Protein AF-A0A3M8K6L7-F1 (afdb_monomer_lite)

Sequence (123 aa):
MQLEGPVKKRLTLRLDSEQWNVVSEVAKRVNLTPAEVMRGAIHTLSDRLPRGWSERINDPPESFQNDVRRLWKEINQIGVNINQLTRLAHRSNDAELKEIMSQTEAALRGLRREVTAVVNHHC

Structure (mmCIF, N/CA/C/O backbone):
data_AF-A0A3M8K6L7-F1
#
_entry.id   AF-A0A3M8K6L7-F1
#
loop_
_atom_site.group_PDB
_atom_site.id
_atom_site.type_symbol
_atom_site.label_atom_id
_atom_site.label_alt_id
_atom_site.label_comp_id
_atom_site.label_asym_id
_atom_site.label_entity_id
_atom_site.label_seq_id
_atom_site.pdbx_PDB_ins_code
_atom_site.Cartn_x
_atom_site.Cartn_y
_atom_site.Cartn_z
_atom_site.occupancy
_atom_site.B_iso_or_equiv
_atom_site.auth_seq_id
_atom_site.auth_comp_id
_atom_site.auth_asym_id
_atom_site.auth_atom_id
_atom_site.pdbx_PDB_model_num
ATOM 1 N N . MET A 1 1 ? -20.534 -17.713 23.093 1.00 47.28 1 MET A N 1
ATOM 2 C CA . MET A 1 1 ? -19.161 -17.652 22.554 1.00 47.28 1 MET A CA 1
ATOM 3 C C . MET A 1 1 ? -18.242 -17.253 23.698 1.00 47.28 1 MET A C 1
ATOM 5 O O . MET A 1 1 ? -18.201 -16.084 24.050 1.00 47.28 1 MET A O 1
ATOM 9 N N . GLN A 1 2 ? -17.611 -18.223 24.359 1.00 47.22 2 GLN A N 1
ATOM 10 C CA . GLN A 1 2 ? -16.593 -17.938 25.371 1.00 47.22 2 GLN A CA 1
ATOM 11 C C . GLN A 1 2 ? -15.277 -17.711 24.631 1.00 47.22 2 GLN A C 1
ATOM 13 O O . GLN A 1 2 ? -14.810 -18.579 23.900 1.00 47.22 2 GLN A O 1
ATOM 18 N N . LEU A 1 3 ? -14.721 -16.509 24.747 1.00 60.06 3 LEU A N 1
ATOM 19 C CA . LEU A 1 3 ? -13.422 -16.185 24.170 1.00 60.06 3 LEU A CA 1
ATOM 20 C C . LEU A 1 3 ? -12.347 -16.784 25.083 1.00 60.06 3 LEU A C 1
ATOM 22 O O . LEU A 1 3 ? -11.812 -16.096 25.958 1.00 60.06 3 LEU A O 1
ATOM 26 N N . GLU A 1 4 ? -12.085 -18.078 24.921 1.00 51.81 4 GLU A N 1
ATOM 27 C CA . GLU A 1 4 ? -11.104 -18.803 25.724 1.00 51.81 4 GLU A CA 1
ATOM 28 C C . GLU A 1 4 ? -9.675 -18.303 25.463 1.00 51.81 4 GLU A C 1
ATOM 30 O O . GLU A 1 4 ? -9.288 -17.992 24.335 1.00 51.81 4 GLU A O 1
ATOM 35 N N . GLY A 1 5 ? -8.892 -18.193 26.539 1.00 63.88 5 GLY A N 1
ATOM 36 C CA . GLY A 1 5 ? -7.473 -17.841 26.504 1.00 63.88 5 GLY A CA 1
ATOM 37 C C . GLY A 1 5 ? -7.096 -16.734 27.499 1.00 63.88 5 GLY A C 1
ATOM 38 O O . GLY A 1 5 ? -7.826 -15.747 27.631 1.00 63.88 5 GLY A O 1
ATOM 39 N N . PRO A 1 6 ? -5.955 -16.858 28.205 1.00 67.81 6 PRO A N 1
ATOM 40 C CA . PRO A 1 6 ? -5.508 -15.852 29.163 1.00 67.81 6 PRO A CA 1
ATOM 41 C C . PRO A 1 6 ? -5.205 -14.518 28.465 1.00 67.81 6 PRO A C 1
ATOM 43 O O . PRO A 1 6 ? -4.556 -14.478 27.416 1.00 67.81 6 PRO A O 1
ATOM 46 N N . VAL A 1 7 ? -5.645 -13.407 29.064 1.00 71.81 7 VAL A N 1
ATOM 47 C CA . VAL A 1 7 ? -5.316 -12.054 28.593 1.00 71.81 7 VAL A CA 1
ATOM 48 C C . VAL A 1 7 ? -3.817 -11.822 28.784 1.00 71.81 7 VAL A C 1
ATOM 50 O O . VAL A 1 7 ? -3.339 -11.698 29.906 1.00 71.81 7 VAL A O 1
ATOM 53 N N . LYS A 1 8 ? -3.061 -11.764 27.681 1.00 77.50 8 LYS A N 1
ATOM 54 C CA . LYS A 1 8 ? -1.595 -11.597 27.716 1.00 77.50 8 LYS A CA 1
ATOM 55 C C . LYS A 1 8 ? -1.136 -10.139 27.804 1.00 77.50 8 LYS A C 1
ATOM 57 O O . LYS A 1 8 ? -0.026 -9.880 28.254 1.00 77.50 8 LYS A O 1
ATOM 62 N N . LYS A 1 9 ? -1.946 -9.188 27.324 1.00 77.44 9 LYS A N 1
ATOM 63 C CA . LYS A 1 9 ? -1.599 -7.758 27.243 1.00 77.44 9 LYS A CA 1
ATOM 64 C C . LYS A 1 9 ? -2.815 -6.883 27.539 1.00 77.44 9 LYS A C 1
ATOM 66 O O . LYS A 1 9 ? -3.931 -7.228 27.159 1.00 77.44 9 LYS A O 1
ATOM 71 N N . ARG A 1 10 ? -2.582 -5.738 28.189 1.00 82.62 10 ARG A N 1
ATOM 72 C CA . ARG A 1 10 ? -3.600 -4.712 28.457 1.00 82.62 10 ARG A CA 1
ATOM 73 C C . ARG A 1 10 ? -3.647 -3.716 27.299 1.00 82.62 10 ARG A C 1
ATOM 75 O O . ARG A 1 10 ? -2.614 -3.174 26.919 1.00 82.62 10 ARG A O 1
ATOM 82 N N . LEU A 1 11 ? -4.846 -3.453 26.789 1.00 82.69 11 LEU A N 1
ATOM 83 C CA . LEU A 1 11 ? -5.132 -2.396 25.821 1.00 82.69 11 LEU A CA 1
ATOM 84 C C . LEU A 1 11 ? -6.094 -1.397 26.469 1.00 82.69 11 LEU A C 1
ATOM 86 O O . LEU A 1 11 ? -7.086 -1.803 27.071 1.00 82.69 11 LEU A O 1
ATOM 90 N N . THR A 1 12 ? -5.807 -0.105 26.336 1.00 88.44 12 THR A N 1
ATOM 91 C CA . THR A 1 12 ? -6.725 0.969 26.732 1.00 88.44 12 THR A CA 1
ATOM 92 C C . THR A 1 12 ? -7.251 1.625 25.465 1.00 88.44 12 THR A C 1
ATOM 94 O O . THR A 1 12 ? -6.464 2.114 24.659 1.00 88.44 12 THR A O 1
ATOM 97 N N . LEU A 1 13 ? -8.571 1.640 25.298 1.00 87.31 13 LEU A N 1
ATOM 98 C CA . LEU A 1 13 ? -9.250 2.256 24.163 1.00 87.31 13 LEU A CA 1
ATOM 99 C C . LEU A 1 13 ? -10.048 3.465 24.658 1.00 87.31 13 LEU A C 1
ATOM 101 O O . LEU A 1 13 ? -10.705 3.383 25.695 1.00 87.31 13 LEU A O 1
ATOM 105 N N . ARG A 1 14 ? -9.987 4.579 23.928 1.00 92.38 14 ARG A N 1
ATOM 106 C CA . ARG A 1 14 ? -10.860 5.735 24.153 1.00 92.38 14 ARG A CA 1
ATOM 107 C C . ARG A 1 14 ? -11.973 5.681 23.120 1.00 92.38 14 ARG A C 1
ATOM 109 O O . ARG A 1 14 ? -11.677 5.618 21.933 1.00 92.38 14 ARG A O 1
ATOM 116 N N . LEU A 1 15 ? -13.209 5.675 23.596 1.00 92.19 15 LEU A N 1
ATOM 117 C CA . LEU A 1 15 ? -14.408 5.659 22.771 1.00 92.19 15 LEU A CA 1
ATOM 118 C C . LEU A 1 15 ? -15.128 6.992 22.931 1.00 92.19 15 LEU A C 1
ATOM 120 O O . LEU A 1 15 ? -15.152 7.547 24.033 1.00 92.19 15 LEU A O 1
ATOM 124 N N . ASP A 1 16 ? -15.702 7.492 21.845 1.00 96.31 16 ASP A N 1
ATOM 125 C CA . ASP A 1 16 ? -16.673 8.579 21.937 1.00 96.31 16 ASP A CA 1
ATOM 126 C C . ASP A 1 16 ? -18.017 8.076 22.505 1.00 96.31 16 ASP A C 1
ATOM 128 O O . ASP A 1 16 ? -18.210 6.885 22.779 1.00 96.31 16 ASP A O 1
ATOM 132 N N . SER A 1 17 ? -18.954 8.999 22.723 1.00 95.88 17 SER A N 1
ATOM 133 C CA . SER A 1 17 ? -20.256 8.695 23.324 1.00 95.88 17 SER A CA 1
ATOM 134 C C . SER A 1 17 ? -21.096 7.728 22.486 1.00 95.88 17 SER A C 1
ATOM 136 O O . SER A 1 17 ? -21.803 6.891 23.047 1.00 95.88 17 SER A O 1
ATOM 138 N N . GLU A 1 18 ? -21.029 7.828 21.158 1.00 95.94 18 GLU A N 1
ATOM 139 C CA . GLU A 1 18 ? -21.799 6.979 20.248 1.00 95.94 18 GLU A CA 1
ATOM 140 C C . GLU A 1 18 ? -21.241 5.552 20.257 1.00 95.94 18 GLU A C 1
ATOM 142 O O . GLU A 1 18 ? -21.975 4.585 20.477 1.00 95.94 18 GLU A O 1
ATOM 147 N N . GLN A 1 19 ? -19.921 5.425 20.129 1.00 93.56 19 GLN A N 1
ATOM 148 C CA . GLN A 1 19 ? -19.201 4.159 20.194 1.00 93.56 19 GLN A CA 1
ATOM 149 C C . GLN A 1 19 ? -19.403 3.464 21.544 1.00 93.56 19 GLN A C 1
ATOM 151 O O . GLN A 1 19 ? -19.655 2.256 21.593 1.00 93.56 19 GLN A O 1
ATOM 156 N N . TRP A 1 20 ? -19.334 4.212 22.651 1.00 95.56 20 TRP A N 1
ATOM 157 C CA . TRP A 1 20 ? -19.599 3.665 23.981 1.00 95.56 20 TRP A CA 1
ATOM 158 C C . TRP A 1 20 ? -21.036 3.167 24.115 1.00 95.56 20 TRP A C 1
ATOM 160 O O . TRP A 1 20 ? -21.257 2.086 24.664 1.00 95.56 20 TRP A O 1
ATOM 170 N N . ASN A 1 21 ? -22.009 3.909 23.579 1.00 96.44 21 ASN A N 1
ATOM 171 C CA . ASN A 1 21 ? -23.407 3.503 23.620 1.00 96.44 21 ASN A CA 1
ATOM 172 C C . ASN A 1 21 ? -23.603 2.145 22.930 1.00 96.44 21 ASN A C 1
ATOM 174 O O . ASN A 1 21 ? -24.163 1.231 23.536 1.00 96.44 21 ASN A O 1
ATOM 178 N N . VAL A 1 22 ? -23.037 1.968 21.729 1.00 94.25 22 VAL A N 1
ATOM 179 C CA . VAL A 1 22 ? -23.074 0.693 20.992 1.00 94.25 22 VAL A CA 1
ATOM 180 C C . VAL A 1 22 ? -22.483 -0.450 21.819 1.00 94.25 22 VAL A C 1
ATOM 182 O O . VAL A 1 22 ? -23.137 -1.479 22.003 1.00 94.25 22 VAL A O 1
ATOM 185 N N . VAL A 1 23 ? -21.272 -0.276 22.358 1.00 93.75 23 VAL A N 1
ATOM 186 C CA . VAL A 1 23 ? -20.606 -1.318 23.159 1.00 93.75 23 VAL A CA 1
ATOM 187 C C . VAL A 1 23 ? -21.422 -1.651 24.408 1.00 93.75 23 VAL A C 1
ATOM 189 O O . VAL A 1 23 ? -21.586 -2.826 24.7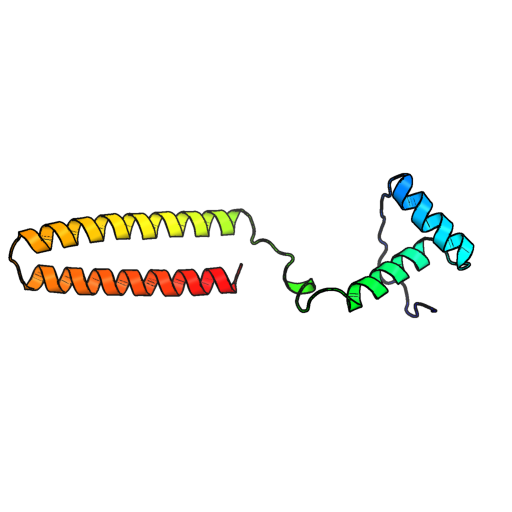40 1.00 93.75 23 VAL A O 1
ATOM 192 N N . SER A 1 24 ? -21.965 -0.637 25.082 1.00 93.69 24 SER A N 1
ATOM 193 C CA . SER A 1 24 ? -22.732 -0.809 26.316 1.00 93.69 24 SER A CA 1
ATOM 194 C C . SER A 1 24 ? -24.067 -1.525 26.091 1.00 93.69 24 SER A C 1
ATOM 196 O O . SER A 1 24 ? -24.441 -2.385 26.887 1.00 93.69 24 SER A O 1
ATOM 198 N N . GLU A 1 25 ? -24.765 -1.241 24.991 1.00 95.44 25 GLU A N 1
ATOM 199 C CA . GLU A 1 25 ? -26.036 -1.889 24.663 1.00 95.44 25 GLU A CA 1
ATOM 200 C C . GLU A 1 25 ? -25.838 -3.352 24.265 1.00 95.44 25 GLU A C 1
ATOM 202 O O . GLU A 1 25 ? -26.591 -4.224 24.704 1.00 95.44 25 GLU A O 1
ATOM 207 N N . VAL A 1 26 ? -24.786 -3.656 23.499 1.00 92.88 26 VAL A N 1
ATOM 208 C CA . VAL A 1 26 ? -24.435 -5.045 23.168 1.00 92.88 26 VAL A CA 1
ATOM 209 C C . VAL A 1 26 ? -24.018 -5.811 24.424 1.00 92.88 26 VAL A C 1
ATOM 211 O O . VAL A 1 26 ? -24.486 -6.928 24.638 1.00 92.88 26 VAL A O 1
ATOM 214 N N . ALA A 1 27 ? -23.204 -5.199 25.289 1.00 93.94 27 ALA A N 1
ATOM 215 C CA . ALA A 1 27 ? -22.790 -5.782 26.564 1.00 93.94 27 ALA A CA 1
ATOM 216 C C . ALA A 1 27 ? -23.999 -6.175 27.429 1.00 93.94 27 ALA A C 1
ATOM 218 O O . ALA A 1 27 ? -24.092 -7.319 27.877 1.00 93.94 27 ALA A O 1
ATOM 219 N N . LYS A 1 28 ? -24.977 -5.269 27.583 1.00 93.56 28 LYS A N 1
ATOM 220 C CA . LYS A 1 28 ? -26.217 -5.532 28.334 1.00 93.56 28 LYS A CA 1
ATOM 221 C C . LYS A 1 28 ? -27.044 -6.661 27.721 1.00 93.56 28 LYS A C 1
ATOM 223 O O . LYS A 1 28 ? -27.486 -7.549 28.441 1.00 93.56 28 LYS A O 1
ATOM 228 N N . ARG A 1 29 ? -27.261 -6.640 26.401 1.00 93.25 29 ARG A N 1
ATOM 229 C CA . ARG A 1 29 ? -28.132 -7.616 25.716 1.00 93.25 29 ARG A CA 1
ATOM 230 C C . ARG A 1 29 ? -27.580 -9.035 25.737 1.00 93.25 29 ARG A C 1
ATOM 232 O O . ARG A 1 29 ? -28.355 -9.984 25.757 1.00 93.25 29 ARG A O 1
ATOM 239 N N . VAL A 1 30 ? -26.257 -9.174 25.698 1.00 89.62 30 VAL A N 1
ATOM 240 C CA . VAL A 1 30 ? -25.578 -10.476 25.599 1.00 89.62 30 VAL A CA 1
ATOM 241 C C . VAL A 1 30 ? -25.024 -10.929 26.959 1.00 89.62 30 VAL A C 1
ATOM 243 O O . VAL A 1 30 ? -24.451 -12.009 27.058 1.00 89.62 30 VAL A O 1
ATOM 246 N N . ASN A 1 31 ? -25.232 -10.137 28.020 1.00 90.56 31 ASN A N 1
ATOM 247 C CA . ASN A 1 31 ? -24.693 -10.370 29.362 1.00 90.56 31 ASN A CA 1
ATOM 248 C C . ASN A 1 31 ? -23.168 -10.586 29.352 1.00 90.56 31 ASN A C 1
ATOM 250 O O . ASN A 1 31 ? -22.647 -11.547 29.917 1.00 90.56 31 ASN A O 1
ATOM 254 N N . LEU A 1 32 ? -22.462 -9.694 28.656 1.00 91.00 32 LEU A N 1
ATOM 255 C CA . LEU A 1 32 ? -21.006 -9.686 28.537 1.00 91.00 32 LEU A CA 1
ATOM 256 C C . LEU A 1 32 ? -20.445 -8.375 29.074 1.00 91.00 32 LEU A C 1
ATOM 258 O O . LEU A 1 32 ? -21.108 -7.339 29.068 1.00 91.00 32 LEU A O 1
ATOM 262 N N . THR A 1 33 ? -19.184 -8.388 29.484 1.00 90.88 33 THR A N 1
ATOM 263 C CA . THR A 1 33 ? -18.459 -7.153 29.783 1.00 90.88 33 THR A CA 1
ATOM 264 C C . THR A 1 33 ? -18.140 -6.386 28.490 1.00 90.88 33 THR A C 1
ATOM 266 O O . THR A 1 33 ? -17.937 -6.998 27.437 1.00 90.88 33 THR A O 1
ATOM 269 N N . PRO A 1 34 ? -17.992 -5.048 28.539 1.00 90.56 34 PRO A N 1
ATOM 270 C CA . PRO A 1 34 ? -17.523 -4.266 27.392 1.00 90.56 34 PRO A CA 1
ATOM 271 C C . PRO A 1 34 ? -16.218 -4.805 26.787 1.00 90.56 34 PRO A C 1
ATOM 273 O O . PRO A 1 34 ? -16.047 -4.819 25.571 1.00 90.56 34 PRO A O 1
ATOM 276 N N . ALA A 1 35 ? -15.306 -5.310 27.624 1.00 88.81 35 ALA A N 1
ATOM 277 C CA . ALA A 1 35 ? -14.052 -5.906 27.174 1.00 88.81 35 ALA A CA 1
ATOM 278 C C . ALA A 1 35 ? -14.269 -7.191 26.354 1.00 88.81 35 ALA A C 1
ATOM 280 O O . ALA A 1 35 ? -13.601 -7.394 25.341 1.00 88.81 35 ALA A O 1
ATOM 281 N N . GLU A 1 36 ? -15.206 -8.049 26.759 1.00 89.56 36 GLU A N 1
ATOM 282 C CA . GLU A 1 36 ? -15.564 -9.260 26.011 1.00 89.56 36 GLU A CA 1
ATOM 283 C C . GLU A 1 36 ? -16.262 -8.931 24.695 1.00 89.56 36 GLU A C 1
ATOM 285 O O . GLU A 1 36 ? -15.950 -9.553 23.681 1.00 89.56 36 GLU A O 1
ATOM 290 N N . VAL A 1 37 ? -17.123 -7.907 24.678 1.00 91.12 37 VAL A N 1
ATOM 291 C CA . VAL A 1 37 ? -17.724 -7.387 23.440 1.00 91.12 37 VAL A CA 1
ATOM 292 C C . VAL A 1 37 ? -16.635 -6.928 22.469 1.00 91.12 37 VAL A C 1
ATOM 294 O O . VAL A 1 37 ? -16.632 -7.344 21.311 1.00 91.12 37 VAL A O 1
ATOM 297 N N . MET A 1 38 ? -15.657 -6.147 22.941 1.00 90.88 38 MET A N 1
ATOM 298 C CA . MET A 1 38 ? -14.542 -5.684 22.107 1.00 90.88 38 MET A CA 1
ATOM 299 C C . M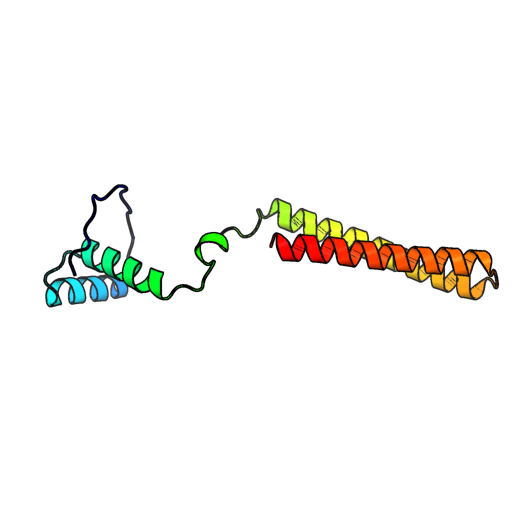ET A 1 38 ? -13.669 -6.834 21.600 1.00 90.88 38 MET A C 1
ATOM 301 O O . MET A 1 38 ? -13.305 -6.861 20.425 1.00 90.88 38 MET A O 1
ATOM 305 N N . ARG A 1 39 ? -13.348 -7.817 22.450 1.00 87.44 39 ARG A N 1
ATOM 306 C CA . ARG A 1 39 ? -12.598 -9.006 22.017 1.00 87.44 39 ARG A CA 1
ATOM 307 C C . ARG A 1 39 ? -13.378 -9.821 20.979 1.00 87.44 39 ARG A C 1
ATOM 309 O O . ARG A 1 39 ? -12.780 -10.296 20.018 1.00 87.44 39 ARG A O 1
ATOM 316 N N . GLY A 1 40 ? -14.692 -9.957 21.149 1.00 87.75 40 GLY A N 1
ATOM 317 C CA . GLY A 1 40 ? -15.570 -10.633 20.194 1.00 87.75 40 GLY A CA 1
ATOM 318 C C . GLY A 1 40 ? -15.630 -9.911 18.850 1.00 87.75 40 GLY A C 1
ATOM 319 O O . GLY A 1 40 ? -15.545 -10.555 17.805 1.00 87.75 40 GLY A O 1
ATOM 320 N N . ALA A 1 41 ? -15.685 -8.577 18.868 1.00 88.12 41 ALA A N 1
ATOM 321 C CA . ALA A 1 41 ? -15.617 -7.756 17.664 1.00 88.12 41 ALA A CA 1
ATOM 322 C C . ALA A 1 41 ? -14.285 -7.947 16.923 1.00 88.12 41 ALA A C 1
ATOM 324 O O . ALA A 1 41 ? -14.295 -8.190 15.721 1.00 88.12 41 ALA A O 1
ATOM 325 N N . ILE A 1 42 ? -13.151 -7.920 17.635 1.00 86.62 42 ILE A N 1
ATOM 326 C CA . ILE A 1 42 ? -11.823 -8.162 17.043 1.00 86.62 42 ILE A CA 1
ATOM 327 C C . ILE A 1 42 ? -11.751 -9.556 16.407 1.00 86.62 42 ILE A C 1
ATOM 329 O O . ILE A 1 42 ? -11.294 -9.677 15.275 1.00 86.62 42 ILE A O 1
ATOM 333 N N . HIS A 1 43 ? -12.233 -10.590 17.101 1.00 85.06 43 HIS A N 1
ATOM 334 C CA . HIS A 1 43 ? -12.251 -11.959 16.576 1.00 85.06 43 HIS A CA 1
ATOM 335 C C . HIS A 1 43 ? -13.144 -12.098 15.333 1.00 85.06 43 HIS A C 1
ATOM 337 O O . HIS A 1 43 ? -12.766 -12.706 14.342 1.00 85.06 43 HIS A O 1
ATOM 343 N N . THR A 1 44 ? -14.315 -11.464 15.342 1.00 85.56 44 THR A N 1
ATOM 344 C CA . THR A 1 44 ? -15.223 -11.488 14.184 1.00 85.56 44 THR A CA 1
ATOM 345 C C . THR A 1 44 ? -14.634 -10.728 12.994 1.00 85.56 44 THR A C 1
ATOM 347 O O . THR A 1 44 ? -14.830 -11.111 11.841 1.00 85.56 44 THR A O 1
ATOM 350 N N . LEU A 1 45 ? -13.918 -9.631 13.258 1.00 82.88 45 LEU A N 1
ATOM 351 C CA . LEU A 1 45 ? -13.242 -8.857 12.225 1.00 82.88 45 LEU A CA 1
ATOM 352 C C . LEU A 1 45 ? -12.053 -9.618 11.647 1.00 82.88 45 LEU A C 1
ATOM 354 O O . LEU A 1 45 ? -11.882 -9.567 10.435 1.00 82.88 45 LEU A O 1
ATOM 358 N N . SER A 1 46 ? -11.278 -10.353 12.454 1.00 79.12 46 SER A N 1
ATOM 359 C CA . SER A 1 46 ? -10.109 -11.086 11.951 1.00 79.12 46 SER A CA 1
ATOM 360 C C . SER A 1 46 ? -10.458 -12.072 10.839 1.00 79.12 46 SER A C 1
ATOM 362 O O . SER A 1 46 ? -9.703 -12.175 9.878 1.00 79.12 46 SER A O 1
ATOM 364 N N . ASP A 1 47 ? -11.630 -12.704 10.909 1.00 77.56 47 ASP A N 1
ATOM 365 C CA . ASP A 1 47 ? -12.095 -13.651 9.886 1.00 77.56 47 ASP A CA 1
ATOM 366 C C . ASP A 1 47 ? -12.558 -12.965 8.590 1.00 77.56 47 ASP A C 1
ATOM 368 O O . ASP A 1 47 ? -12.692 -13.603 7.546 1.00 77.56 47 ASP A O 1
ATOM 372 N N . ARG A 1 48 ? -12.818 -11.655 8.647 1.00 78.62 48 ARG A N 1
ATOM 373 C CA . ARG A 1 48 ? -13.290 -10.837 7.520 1.00 78.62 48 ARG A CA 1
ATOM 374 C C . ARG A 1 48 ? -12.202 -9.947 6.925 1.00 78.62 48 ARG A C 1
ATOM 376 O O . ARG A 1 48 ? -12.450 -9.301 5.906 1.00 78.62 48 ARG A O 1
ATOM 383 N N . LEU A 1 49 ? -11.023 -9.881 7.542 1.00 72.31 49 LEU A N 1
ATOM 384 C CA . LEU A 1 49 ? -9.907 -9.107 7.011 1.00 72.31 49 LEU A CA 1
ATOM 385 C C . LEU A 1 49 ? -9.329 -9.795 5.760 1.00 72.31 49 LEU A C 1
ATOM 387 O O . LEU A 1 49 ? -9.191 -11.021 5.736 1.00 72.31 49 LEU A O 1
ATOM 391 N N . PRO A 1 50 ? -8.959 -9.034 4.711 1.00 69.69 50 PRO A N 1
ATOM 392 C CA . PRO A 1 50 ? -8.274 -9.590 3.550 1.00 69.69 50 PRO A CA 1
ATOM 393 C C . PRO A 1 50 ? -6.993 -10.334 3.949 1.00 69.69 50 PRO A C 1
ATOM 395 O O . PRO A 1 50 ? -6.265 -9.911 4.851 1.00 69.69 50 PRO A O 1
ATOM 398 N N . ARG A 1 51 ? -6.668 -11.417 3.232 1.00 61.31 51 ARG A N 1
ATOM 399 C CA . ARG A 1 51 ? -5.388 -12.124 3.409 1.00 61.31 51 ARG A CA 1
ATOM 400 C C . ARG A 1 51 ? -4.220 -11.137 3.227 1.00 61.31 51 ARG A C 1
ATOM 402 O O . ARG A 1 51 ? -4.198 -10.387 2.251 1.00 61.31 51 ARG A O 1
ATOM 409 N N . GLY A 1 52 ? -3.282 -11.125 4.178 1.00 60.41 52 GLY A N 1
ATOM 410 C CA . GLY A 1 52 ? -2.125 -10.215 4.197 1.00 60.41 52 GLY A CA 1
ATOM 411 C C . GLY A 1 52 ? -2.359 -8.861 4.885 1.00 60.41 52 GLY A C 1
ATOM 412 O O . GLY A 1 52 ? -1.461 -8.027 4.900 1.00 60.41 52 GLY A O 1
ATOM 413 N N . TRP A 1 53 ? -3.527 -8.601 5.487 1.00 59.56 53 TRP A N 1
ATOM 414 C CA . TRP A 1 53 ? -3.774 -7.337 6.206 1.00 59.56 53 TRP A CA 1
ATOM 415 C C . TRP A 1 53 ? -2.822 -7.104 7.392 1.00 59.56 53 TRP A C 1
ATOM 417 O O . TRP A 1 53 ? -2.446 -5.971 7.675 1.00 59.56 53 TRP A O 1
ATOM 427 N N . SER A 1 54 ? -2.380 -8.174 8.057 1.00 58.38 54 SER A N 1
ATOM 428 C CA . SER A 1 54 ? -1.353 -8.119 9.106 1.00 58.38 54 SER A CA 1
ATOM 429 C C . SER A 1 54 ? 0.036 -7.725 8.589 1.00 58.38 54 SER A C 1
ATOM 431 O O . SER A 1 54 ? 0.873 -7.315 9.384 1.00 58.38 54 SER A O 1
ATOM 433 N N . GLU A 1 55 ? 0.280 -7.858 7.284 1.00 56.19 55 GLU A N 1
ATOM 434 C CA . GLU A 1 55 ? 1.568 -7.588 6.631 1.00 56.19 55 GLU A CA 1
ATOM 435 C C . GLU A 1 55 ? 1.596 -6.204 5.960 1.00 56.19 55 GLU A C 1
ATOM 437 O O . GLU A 1 55 ? 2.664 -5.627 5.800 1.00 56.19 55 GLU A O 1
ATOM 442 N N . ARG A 1 56 ? 0.430 -5.630 5.619 1.00 52.12 56 ARG A N 1
ATOM 443 C CA . ARG A 1 56 ? 0.308 -4.334 4.916 1.00 52.12 56 ARG A CA 1
ATOM 444 C C . ARG A 1 56 ? 0.474 -3.088 5.793 1.00 52.12 56 ARG A C 1
ATOM 446 O O . ARG A 1 56 ? 0.409 -1.981 5.275 1.00 52.12 56 ARG A O 1
ATOM 453 N N . ILE A 1 57 ? 0.665 -3.226 7.105 1.00 46.94 57 ILE A N 1
ATOM 454 C CA . ILE A 1 57 ? 0.864 -2.079 8.007 1.00 46.94 57 ILE A CA 1
ATOM 455 C C . ILE A 1 57 ? 2.356 -1.900 8.261 1.00 46.94 57 ILE A C 1
ATOM 457 O O . ILE A 1 57 ? 2.864 -2.227 9.326 1.00 46.94 57 ILE A O 1
ATOM 461 N N . ASN A 1 58 ? 3.042 -1.393 7.249 1.00 53.81 58 ASN A N 1
ATOM 462 C CA . ASN A 1 58 ? 4.137 -0.450 7.402 1.00 53.81 58 ASN A CA 1
ATOM 463 C C . ASN A 1 58 ? 4.228 0.253 6.053 1.00 53.81 58 ASN A C 1
ATOM 465 O O . ASN A 1 58 ? 4.910 -0.235 5.155 1.00 53.81 58 ASN A O 1
ATOM 469 N N . ASP A 1 59 ? 3.543 1.392 5.905 1.00 57.53 59 ASP A N 1
ATOM 470 C CA . ASP A 1 59 ? 4.038 2.372 4.943 1.00 57.53 59 ASP A CA 1
ATOM 471 C C . ASP A 1 59 ? 5.544 2.503 5.220 1.00 57.53 59 ASP A C 1
ATOM 473 O O . ASP A 1 59 ? 5.924 2.681 6.389 1.00 57.53 59 ASP A O 1
ATOM 477 N N . PRO A 1 60 ? 6.413 2.340 4.207 1.00 62.56 60 PRO A N 1
ATOM 478 C CA . PRO A 1 60 ? 7.842 2.448 4.425 1.00 62.56 60 PRO A CA 1
ATOM 479 C C . PRO A 1 60 ? 8.136 3.766 5.150 1.00 62.56 60 PRO A C 1
ATOM 481 O O . PRO A 1 60 ? 7.440 4.753 4.877 1.00 62.56 60 PRO A O 1
ATOM 484 N N . PRO A 1 61 ? 9.141 3.823 6.044 1.00 73.25 61 PRO A N 1
ATOM 485 C CA . PRO A 1 61 ? 9.512 5.062 6.717 1.00 73.25 61 PRO A CA 1
ATOM 486 C C . PRO A 1 61 ? 9.586 6.222 5.722 1.00 73.25 61 PRO A C 1
ATOM 488 O O . PRO A 1 61 ? 10.055 6.045 4.597 1.00 73.25 61 PRO A O 1
ATOM 491 N N . GLU A 1 62 ? 9.139 7.413 6.120 1.00 69.19 62 GLU A N 1
ATOM 492 C CA . GLU A 1 62 ? 9.088 8.579 5.226 1.00 69.19 62 GLU A CA 1
ATOM 493 C C . GLU A 1 62 ? 10.450 8.860 4.559 1.00 69.19 62 GLU A C 1
ATOM 495 O O . GLU A 1 62 ? 10.508 9.245 3.391 1.00 69.19 62 GLU A O 1
ATOM 500 N N . SER A 1 63 ? 11.554 8.574 5.259 1.00 75.31 63 SER A N 1
ATOM 501 C CA . SER A 1 63 ? 12.913 8.605 4.708 1.00 75.31 63 SER A CA 1
ATOM 502 C C . SER A 1 63 ? 13.087 7.684 3.497 1.00 75.31 63 SER A C 1
ATOM 504 O O . SER A 1 63 ? 13.534 8.145 2.453 1.00 75.31 63 SER A O 1
ATOM 506 N N . PHE A 1 64 ? 12.650 6.425 3.584 1.00 76.69 64 PHE A N 1
ATOM 507 C CA . PHE A 1 64 ? 12.706 5.471 2.475 1.00 76.69 64 PHE A CA 1
ATOM 508 C C . PHE A 1 64 ? 11.844 5.924 1.292 1.00 76.69 64 PHE A C 1
ATOM 510 O O . PHE A 1 64 ? 12.281 5.868 0.144 1.00 76.69 64 PHE A O 1
ATOM 517 N N . GLN A 1 65 ? 10.636 6.434 1.551 1.00 74.75 65 GLN A N 1
ATOM 518 C CA . GLN A 1 65 ? 9.779 6.964 0.484 1.00 74.75 65 GLN A CA 1
ATOM 519 C C . GLN A 1 65 ? 10.426 8.164 -0.222 1.00 74.75 65 GLN A C 1
ATOM 521 O O . GLN A 1 65 ? 10.356 8.286 -1.449 1.00 74.75 65 GLN A O 1
ATOM 526 N N . ASN A 1 66 ? 11.072 9.048 0.540 1.00 82.12 66 ASN A N 1
ATOM 527 C CA . ASN A 1 66 ? 11.798 10.195 0.005 1.00 82.12 66 ASN A CA 1
ATOM 528 C C . ASN A 1 66 ? 13.027 9.769 -0.805 1.00 82.12 66 ASN A C 1
ATOM 530 O O . ASN A 1 66 ? 13.252 10.321 -1.885 1.00 82.12 66 ASN A O 1
ATOM 534 N N . ASP A 1 67 ? 13.757 8.752 -0.351 1.00 83.38 67 ASP A N 1
ATOM 535 C CA . ASP A 1 67 ? 14.903 8.189 -1.067 1.00 83.38 67 ASP A CA 1
ATOM 536 C C . ASP A 1 67 ? 14.473 7.540 -2.391 1.00 83.38 67 ASP A C 1
ATOM 538 O O . ASP A 1 67 ? 15.061 7.821 -3.437 1.00 83.38 67 ASP A O 1
ATOM 542 N N . VAL A 1 68 ? 13.377 6.772 -2.399 1.00 82.88 68 VAL A N 1
ATOM 543 C CA . VAL A 1 68 ? 12.797 6.202 -3.630 1.00 82.88 68 VAL A CA 1
ATOM 544 C C . VAL A 1 68 ? 12.341 7.303 -4.592 1.00 82.88 68 VAL A C 1
ATOM 546 O O . VAL A 1 68 ? 12.605 7.226 -5.795 1.00 82.88 68 VAL A O 1
ATOM 549 N N . ARG A 1 69 ? 11.687 8.363 -4.095 1.00 81.12 69 ARG A N 1
ATOM 550 C CA . ARG A 1 69 ? 11.287 9.520 -4.921 1.00 81.12 69 ARG A CA 1
ATOM 551 C C . ARG A 1 69 ? 12.493 10.252 -5.503 1.00 81.12 69 ARG A C 1
ATOM 553 O O . ARG A 1 69 ? 12.434 10.698 -6.651 1.00 81.12 69 ARG A O 1
ATOM 560 N N . ARG A 1 70 ? 13.571 10.396 -4.731 1.00 88.19 70 ARG A N 1
ATOM 561 C CA . ARG A 1 70 ? 14.824 11.004 -5.186 1.00 88.19 70 ARG A CA 1
ATOM 562 C C . ARG A 1 70 ? 15.469 10.161 -6.283 1.00 88.19 70 ARG A C 1
ATOM 564 O O . ARG A 1 70 ? 15.747 10.701 -7.350 1.00 88.19 70 ARG A O 1
ATOM 571 N N . LEU A 1 71 ? 15.602 8.855 -6.062 1.00 86.56 71 LEU A N 1
ATOM 572 C CA . LEU A 1 71 ? 16.116 7.907 -7.052 1.00 86.56 71 LEU A CA 1
ATOM 573 C C . LEU A 1 71 ? 15.316 7.990 -8.363 1.00 86.56 71 LEU A C 1
ATOM 575 O O . LEU A 1 71 ? 15.883 8.068 -9.451 1.00 86.56 71 LEU A O 1
ATOM 579 N N . TRP A 1 72 ? 13.986 8.062 -8.269 1.00 85.31 72 TRP A N 1
ATOM 580 C CA . TRP A 1 72 ? 13.115 8.229 -9.433 1.00 85.31 72 TRP A CA 1
ATOM 581 C C . TRP A 1 72 ? 13.375 9.523 -10.207 1.00 85.31 72 TRP A C 1
ATOM 583 O O 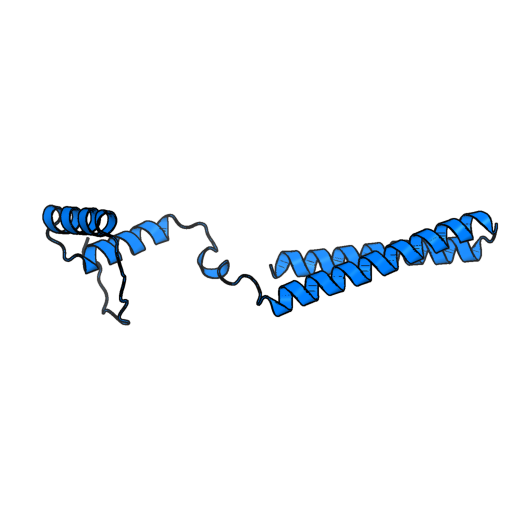. TRP A 1 72 ? 13.375 9.519 -11.441 1.00 85.31 72 TRP A O 1
ATOM 593 N N . LYS A 1 73 ? 13.593 10.639 -9.505 1.00 87.81 73 LYS A N 1
ATOM 594 C CA . LYS A 1 73 ? 13.947 11.915 -10.141 1.00 87.81 73 LYS A CA 1
ATOM 595 C C . LYS A 1 73 ? 15.285 11.818 -10.871 1.00 87.81 73 LYS A C 1
ATOM 597 O O . LYS A 1 73 ? 15.365 12.265 -12.012 1.00 87.81 73 LYS A O 1
ATOM 602 N N . GLU A 1 74 ? 16.287 11.201 -10.252 1.00 88.12 74 GLU A N 1
ATOM 603 C CA . GLU A 1 74 ? 17.618 11.020 -10.842 1.00 88.12 74 GLU A CA 1
ATOM 604 C C . GLU A 1 74 ? 17.553 10.150 -12.112 1.00 88.12 74 GLU A C 1
ATOM 606 O O . GLU A 1 74 ? 18.044 10.561 -13.165 1.00 88.12 74 GLU A O 1
ATOM 611 N N . ILE A 1 75 ? 16.841 9.016 -12.072 1.00 87.31 75 ILE A N 1
ATOM 612 C CA . ILE A 1 75 ? 16.625 8.147 -13.245 1.00 87.31 75 ILE A CA 1
ATOM 613 C C . ILE A 1 75 ? 15.906 8.900 -14.373 1.00 87.31 75 ILE A C 1
ATOM 615 O O . ILE A 1 75 ? 16.292 8.797 -15.540 1.00 87.31 75 ILE A O 1
ATOM 619 N N . ASN A 1 76 ? 14.874 9.682 -14.046 1.00 85.19 76 ASN A N 1
ATOM 620 C CA . ASN A 1 76 ? 14.150 10.471 -15.043 1.00 85.19 76 ASN A CA 1
ATOM 621 C C . ASN A 1 76 ? 15.040 11.541 -15.684 1.00 85.19 76 ASN A C 1
ATOM 623 O O . ASN A 1 76 ? 14.972 11.745 -16.895 1.00 85.19 76 ASN A O 1
ATOM 627 N N . GLN A 1 77 ? 15.893 12.201 -14.900 1.00 89.56 77 GLN A N 1
ATOM 628 C CA . GLN A 1 77 ? 16.818 13.210 -15.410 1.00 89.56 77 GLN A CA 1
ATOM 629 C C . GLN A 1 77 ? 17.865 12.595 -16.347 1.00 89.56 77 GLN A C 1
ATOM 631 O O . GLN A 1 77 ? 18.108 13.129 -17.431 1.00 89.56 77 GLN A O 1
ATOM 636 N N . ILE A 1 78 ? 18.408 11.427 -15.987 1.00 87.62 78 ILE A N 1
ATOM 637 C CA . ILE A 1 78 ? 19.288 10.636 -16.857 1.00 87.62 78 ILE A CA 1
ATOM 638 C C . ILE A 1 78 ? 18.570 10.285 -18.170 1.00 87.62 78 ILE A C 1
ATOM 640 O O . ILE A 1 78 ? 19.133 10.468 -19.249 1.00 87.62 78 ILE A O 1
ATOM 644 N N . GLY A 1 79 ? 17.304 9.864 -18.104 1.00 86.62 79 GLY A N 1
ATOM 645 C CA . GLY A 1 79 ? 16.509 9.553 -19.293 1.00 86.62 79 GLY A CA 1
ATOM 646 C C . GLY A 1 79 ? 16.235 10.737 -20.210 1.00 86.62 79 GLY A C 1
ATOM 647 O O . GLY A 1 79 ? 16.280 10.587 -21.430 1.00 86.62 79 GLY A O 1
ATOM 648 N N . VAL A 1 80 ? 15.998 11.927 -19.656 1.00 88.38 80 VAL A N 1
ATOM 649 C CA . VAL A 1 80 ? 15.855 13.152 -20.458 1.00 88.38 80 VAL A CA 1
ATOM 650 C C . VAL A 1 80 ? 17.160 13.476 -21.186 1.00 88.38 80 VAL A C 1
ATOM 652 O O . VAL A 1 80 ? 17.122 13.760 -22.384 1.00 88.38 80 VAL A O 1
ATOM 655 N N . ASN A 1 81 ? 18.301 13.382 -20.499 1.00 87.75 81 ASN A N 1
ATOM 656 C CA . ASN A 1 81 ? 19.610 13.644 -21.097 1.00 87.75 81 ASN A CA 1
ATOM 657 C C . ASN A 1 81 ? 19.934 12.637 -22.209 1.00 87.75 81 ASN A C 1
ATOM 659 O O . ASN A 1 81 ? 20.336 13.042 -23.297 1.00 87.75 81 ASN A O 1
ATOM 663 N N . ILE A 1 82 ? 19.689 11.341 -21.978 1.00 86.19 82 ILE A N 1
ATOM 664 C CA . ILE A 1 82 ? 19.879 10.298 -22.996 1.00 86.19 82 ILE A CA 1
ATOM 665 C C . ILE A 1 82 ? 18.984 10.566 -24.207 1.00 86.19 82 ILE A C 1
ATOM 667 O O . ILE A 1 82 ? 19.485 10.600 -25.322 1.00 86.19 82 ILE A O 1
ATOM 671 N N . ASN A 1 83 ? 17.700 10.881 -24.015 1.00 86.75 83 ASN A N 1
ATOM 672 C CA . ASN A 1 83 ? 16.807 11.219 -25.128 1.00 86.75 83 ASN A CA 1
ATOM 673 C C . ASN A 1 83 ? 17.297 12.427 -25.945 1.00 86.75 83 ASN A C 1
ATOM 675 O O . ASN A 1 83 ? 17.107 12.475 -27.163 1.00 86.75 83 ASN A O 1
ATOM 679 N N . GLN A 1 84 ? 17.890 13.434 -25.299 1.00 86.25 84 GLN A N 1
ATOM 680 C CA . GLN A 1 84 ? 18.480 14.577 -26.000 1.00 86.25 84 GLN A CA 1
ATOM 681 C C . GLN A 1 84 ? 19.711 14.156 -26.809 1.00 86.25 84 GLN A C 1
ATOM 683 O O . GLN A 1 84 ? 19.816 14.526 -27.980 1.00 86.25 84 GLN A O 1
ATOM 688 N N . LEU A 1 85 ? 20.593 13.343 -26.225 1.00 85.50 85 LEU A N 1
ATOM 689 C CA . LEU A 1 85 ? 21.769 12.801 -26.906 1.00 85.50 85 LEU A CA 1
ATOM 690 C C . LEU A 1 85 ? 21.381 11.902 -28.086 1.00 85.50 85 LEU A C 1
ATOM 692 O O . LEU A 1 85 ? 21.918 12.090 -29.174 1.00 85.50 85 LEU A O 1
ATOM 696 N N . THR A 1 86 ? 20.384 11.025 -27.938 1.00 84.31 86 THR A N 1
ATOM 697 C CA . THR A 1 86 ? 19.862 10.206 -29.042 1.00 84.31 86 THR A CA 1
ATOM 698 C C . THR A 1 86 ? 19.358 11.082 -30.188 1.00 84.31 86 THR A C 1
ATOM 700 O O . THR A 1 86 ? 19.665 10.840 -31.356 1.00 84.31 86 THR A O 1
ATOM 703 N N . ARG A 1 87 ? 18.628 12.166 -29.884 1.00 85.31 87 ARG A N 1
ATOM 704 C CA . ARG A 1 87 ? 18.161 13.115 -30.912 1.00 85.31 87 ARG A CA 1
ATOM 705 C C . ARG A 1 87 ? 19.312 13.817 -31.629 1.00 85.31 87 ARG A C 1
ATOM 707 O O . ARG A 1 87 ? 19.200 14.064 -32.828 1.00 85.31 87 ARG A O 1
ATOM 714 N N . LEU A 1 88 ? 20.386 14.158 -30.917 1.00 85.38 88 LEU A N 1
ATOM 715 C CA . LEU A 1 88 ? 21.585 14.755 -31.509 1.00 85.38 88 LEU A CA 1
ATOM 716 C C . LEU A 1 88 ? 22.346 13.738 -32.373 1.00 85.38 88 LEU A C 1
ATOM 718 O O . LEU A 1 88 ? 22.723 14.068 -33.495 1.00 85.38 88 LEU A O 1
ATOM 722 N N . ALA A 1 89 ? 22.473 12.493 -31.915 1.00 84.25 89 ALA A N 1
ATOM 723 C CA . ALA A 1 89 ? 23.084 11.395 -32.662 1.00 84.25 89 ALA A CA 1
ATOM 724 C C . ALA A 1 89 ? 22.324 11.066 -33.956 1.00 84.25 89 ALA A C 1
ATOM 726 O O . ALA A 1 89 ? 22.915 10.830 -35.009 1.00 84.25 89 ALA A O 1
ATOM 727 N N . HIS A 1 90 ? 20.991 11.131 -33.936 1.00 82.88 90 HIS A N 1
ATOM 728 C CA . HIS A 1 90 ? 20.210 10.975 -35.162 1.00 82.88 90 HIS A CA 1
ATOM 729 C C . HIS A 1 90 ? 20.507 12.059 -36.207 1.00 82.88 90 HIS A C 1
ATOM 731 O O . HIS A 1 90 ? 20.391 11.786 -37.403 1.00 82.88 90 HIS A O 1
ATOM 737 N N . ARG A 1 91 ? 20.932 13.254 -35.776 1.00 86.31 91 ARG A N 1
ATOM 738 C CA . ARG A 1 91 ? 21.291 14.379 -36.653 1.00 86.31 91 ARG A CA 1
ATOM 739 C C . ARG A 1 91 ? 22.746 14.354 -37.127 1.00 86.31 91 ARG A C 1
ATOM 741 O O . ARG A 1 91 ? 23.027 14.969 -38.147 1.00 86.31 91 ARG A O 1
ATOM 748 N N . SER A 1 92 ? 23.656 13.663 -36.436 1.00 81.44 92 SER A N 1
ATOM 749 C CA . SER A 1 92 ? 25.095 13.659 -36.765 1.00 81.44 92 SER A CA 1
ATOM 750 C C . SER A 1 92 ? 25.478 12.738 -37.933 1.00 81.44 92 SER A C 1
ATOM 752 O O . SER A 1 92 ? 26.629 12.730 -38.349 1.00 81.44 92 SER A O 1
ATOM 754 N N . ASN A 1 93 ? 24.528 11.960 -38.466 1.00 79.75 93 ASN A N 1
ATOM 755 C CA . ASN A 1 93 ? 24.724 10.914 -39.481 1.00 79.75 93 ASN A CA 1
ATOM 756 C C . ASN A 1 93 ? 25.768 9.828 -39.136 1.00 79.75 93 ASN A C 1
ATOM 758 O O . ASN A 1 93 ? 26.080 8.990 -39.976 1.00 79.75 93 ASN A O 1
ATOM 762 N N . ASP A 1 94 ? 26.233 9.799 -37.891 1.00 87.06 94 ASP A N 1
ATOM 763 C CA . ASP A 1 94 ? 27.172 8.821 -37.355 1.00 87.06 94 ASP A CA 1
ATOM 764 C C . ASP A 1 94 ? 26.419 7.540 -36.958 1.00 87.06 94 ASP A C 1
ATOM 766 O O . ASP A 1 94 ? 25.496 7.575 -36.140 1.00 87.06 94 ASP A O 1
ATOM 770 N N . ALA A 1 95 ? 26.752 6.418 -37.596 1.00 83.81 95 ALA A N 1
ATOM 771 C CA . ALA A 1 95 ? 26.095 5.135 -37.358 1.00 83.81 95 ALA A CA 1
ATOM 772 C C . ALA A 1 95 ? 26.516 4.495 -36.026 1.00 83.81 95 ALA A C 1
ATOM 774 O O . ALA A 1 95 ? 25.671 3.912 -35.347 1.00 83.81 95 ALA A O 1
ATOM 775 N N . GLU A 1 96 ? 27.778 4.659 -35.630 1.00 85.69 96 GLU A N 1
ATOM 776 C CA . GLU A 1 96 ? 28.328 4.112 -34.388 1.00 85.69 96 GLU A CA 1
ATOM 777 C C . GLU A 1 96 ? 27.715 4.832 -33.183 1.00 85.69 96 GLU A C 1
ATOM 779 O O . GLU A 1 96 ? 27.213 4.205 -32.248 1.00 85.69 96 GLU A O 1
ATOM 784 N N . LEU A 1 97 ? 27.618 6.162 -33.256 1.00 81.88 97 LEU A N 1
ATOM 785 C CA . LEU A 1 97 ? 26.972 6.950 -32.210 1.00 81.88 97 LEU A CA 1
ATOM 786 C C . LEU A 1 97 ? 25.483 6.595 -32.051 1.00 81.88 97 LEU A C 1
ATOM 788 O O . LEU A 1 97 ? 24.983 6.513 -30.929 1.00 81.88 97 LEU A O 1
ATOM 792 N N . LYS A 1 98 ? 24.761 6.353 -33.154 1.00 84.31 98 LYS A N 1
ATOM 793 C CA . LYS A 1 98 ? 23.353 5.913 -33.109 1.00 84.31 98 LYS A CA 1
ATOM 794 C C . LYS A 1 98 ? 23.207 4.547 -32.436 1.00 84.31 98 LYS A C 1
ATOM 796 O O . LYS A 1 98 ? 22.264 4.351 -31.669 1.00 84.31 98 LYS A O 1
ATOM 801 N N . GLU A 1 99 ? 24.128 3.624 -32.699 1.00 85.94 99 GLU A N 1
ATOM 802 C CA . GLU A 1 99 ? 24.129 2.302 -32.077 1.00 85.94 99 GLU A CA 1
ATOM 803 C C . GLU A 1 99 ? 24.382 2.390 -30.565 1.00 85.94 99 GLU A C 1
ATOM 805 O O . GLU A 1 99 ? 23.590 1.859 -29.781 1.00 85.94 99 GLU A O 1
ATOM 810 N N . ILE A 1 100 ? 25.401 3.147 -30.144 1.00 86.62 100 ILE A N 1
ATOM 811 C CA . ILE A 1 100 ? 25.713 3.375 -28.723 1.00 86.62 100 ILE A CA 1
ATOM 812 C C . ILE A 1 100 ? 24.516 4.011 -27.997 1.00 86.62 100 ILE A C 1
ATOM 814 O O . ILE A 1 100 ? 24.151 3.584 -26.896 1.00 86.62 100 ILE A O 1
ATOM 818 N N . MET A 1 101 ? 23.852 4.999 -28.609 1.00 87.06 101 MET A N 1
ATOM 819 C CA . MET A 1 101 ? 22.662 5.632 -28.023 1.00 87.06 101 MET A CA 1
ATOM 820 C C . MET A 1 101 ? 21.488 4.653 -27.889 1.00 87.06 101 MET A C 1
ATOM 822 O O . MET A 1 101 ? 20.848 4.603 -26.838 1.00 87.06 101 MET A O 1
ATOM 826 N N . SER A 1 102 ? 21.245 3.812 -28.899 1.00 85.75 102 SER A N 1
ATOM 827 C CA . SER A 1 102 ? 20.195 2.785 -28.853 1.00 85.75 102 SER A CA 1
ATOM 828 C C . SER A 1 102 ? 20.433 1.759 -27.736 1.00 85.75 102 SER A C 1
ATOM 830 O O . SER A 1 102 ? 19.508 1.408 -26.997 1.00 85.75 102 SER A O 1
ATOM 832 N N . GLN A 1 103 ? 21.678 1.301 -27.564 1.00 88.12 103 GLN A N 1
ATOM 833 C CA . GLN A 1 103 ? 22.053 0.397 -26.472 1.00 88.12 103 GLN A CA 1
ATOM 834 C C . GLN A 1 103 ? 21.864 1.064 -25.099 1.00 88.12 103 GLN A C 1
ATOM 836 O O . GLN A 1 103 ? 21.324 0.455 -24.172 1.00 88.12 103 GLN A O 1
ATOM 841 N N . THR A 1 104 ? 22.223 2.344 -24.988 1.00 87.50 104 THR A N 1
ATOM 842 C CA . THR A 1 104 ? 22.082 3.133 -23.756 1.00 87.50 104 THR A CA 1
ATOM 843 C C . THR A 1 104 ? 20.609 3.323 -23.361 1.00 87.50 104 THR A C 1
ATOM 845 O O . THR A 1 104 ? 20.245 3.152 -22.195 1.00 87.50 104 TH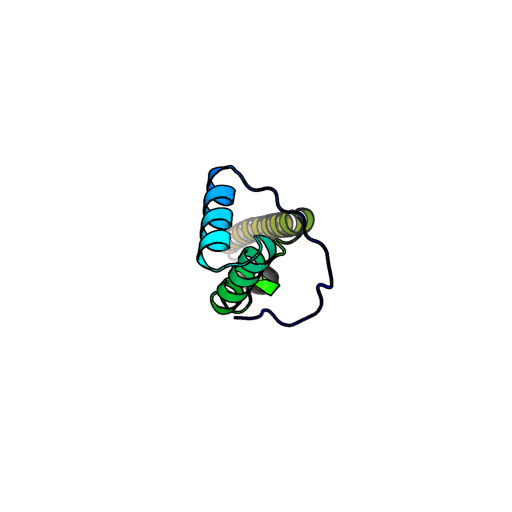R A O 1
ATOM 848 N N . GLU A 1 105 ? 19.716 3.590 -24.320 1.00 87.56 105 GLU A N 1
ATOM 849 C CA . GLU A 1 105 ? 18.270 3.654 -24.067 1.00 87.56 105 GLU A CA 1
ATOM 850 C C . GLU A 1 105 ? 17.672 2.314 -23.627 1.00 87.56 105 GLU A C 1
ATOM 852 O O . GLU A 1 105 ? 16.760 2.274 -22.791 1.00 87.56 105 GLU A O 1
ATOM 857 N N . ALA A 1 106 ? 18.150 1.208 -24.203 1.00 88.50 106 ALA A N 1
ATOM 858 C CA . ALA A 1 106 ? 17.717 -0.130 -23.821 1.00 88.50 106 ALA A CA 1
ATOM 859 C C . ALA A 1 106 ? 18.149 -0.466 -22.384 1.00 88.50 106 ALA A C 1
ATOM 861 O O . ALA A 1 106 ? 17.328 -0.957 -21.602 1.00 88.50 106 ALA A O 1
ATOM 862 N N . ALA A 1 107 ? 19.387 -0.124 -22.012 1.00 87.62 107 ALA A N 1
ATOM 863 C CA . ALA A 1 107 ? 19.907 -0.293 -20.657 1.00 87.62 107 ALA A CA 1
ATOM 864 C C . ALA A 1 107 ? 19.098 0.517 -19.629 1.00 87.62 107 ALA A C 1
ATOM 866 O O . ALA A 1 107 ? 18.663 -0.030 -18.615 1.00 87.62 107 ALA A O 1
ATOM 867 N N . LEU A 1 108 ? 18.785 1.785 -19.924 1.00 89.25 108 LEU A N 1
ATOM 868 C CA . LEU A 1 108 ? 17.957 2.618 -19.045 1.00 89.25 108 LEU A CA 1
ATOM 869 C C . LEU A 1 108 ? 16.534 2.057 -18.876 1.00 89.25 108 LEU A C 1
ATOM 871 O O . LEU A 1 108 ? 15.977 2.068 -17.775 1.00 89.25 108 LEU A O 1
ATOM 875 N N . ARG A 1 109 ? 15.933 1.530 -19.952 1.00 88.50 109 ARG A N 1
ATOM 876 C CA . ARG A 1 109 ? 14.634 0.837 -19.883 1.00 88.50 109 ARG A CA 1
ATOM 877 C C . ARG A 1 109 ? 14.697 -0.450 -19.060 1.00 88.50 109 ARG A C 1
ATOM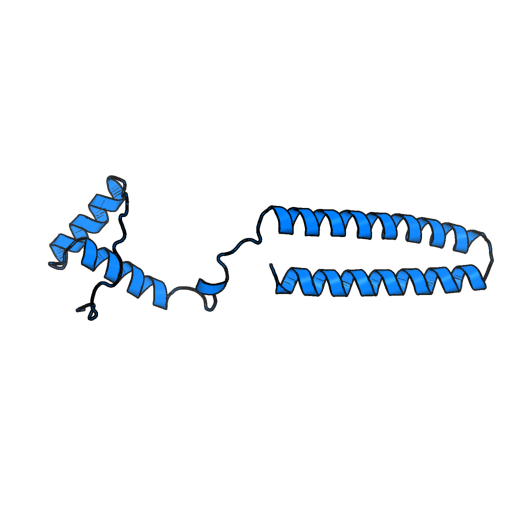 879 O O . ARG A 1 109 ? 13.689 -0.824 -18.459 1.00 88.50 109 ARG A O 1
ATOM 886 N N . GLY A 1 110 ? 15.833 -1.146 -19.057 1.00 89.12 110 GLY 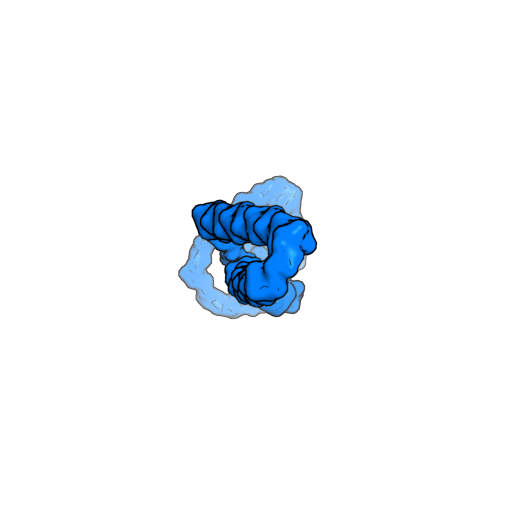A N 1
ATOM 887 C CA . GLY A 1 110 ? 16.109 -2.274 -18.161 1.00 89.12 110 GLY A CA 1
ATOM 888 C C . GLY A 1 110 ? 16.118 -1.830 -16.701 1.00 89.12 110 GLY A C 1
ATOM 889 O O . GLY A 1 110 ? 15.265 -2.265 -15.930 1.00 89.12 110 GLY A O 1
ATOM 890 N N . LEU A 1 111 ? 16.974 -0.858 -16.372 1.00 87.38 111 LEU A N 1
ATOM 891 C CA . LEU A 1 111 ? 17.105 -0.302 -15.023 1.00 87.38 111 LEU A CA 1
ATOM 892 C C . LEU A 1 111 ? 15.762 0.187 -14.462 1.00 87.38 111 LEU A C 1
ATOM 894 O O . LEU A 1 111 ? 15.393 -0.132 -13.334 1.00 87.38 111 LEU A O 1
ATOM 898 N N . ARG A 1 112 ? 14.977 0.917 -15.264 1.00 86.88 112 ARG A N 1
ATOM 899 C CA . ARG A 1 112 ? 13.656 1.406 -14.844 1.00 86.88 112 ARG A CA 1
ATOM 900 C C . ARG A 1 112 ? 12.698 0.265 -14.490 1.00 86.88 112 ARG A C 1
ATOM 902 O O . ARG A 1 112 ? 11.918 0.405 -13.548 1.00 86.88 112 ARG A O 1
ATOM 909 N N . ARG A 1 113 ? 12.730 -0.847 -15.233 1.00 87.81 113 ARG A N 1
ATOM 910 C CA . ARG A 1 113 ? 11.889 -2.023 -14.952 1.00 87.81 113 ARG A CA 1
ATOM 911 C C . ARG A 1 113 ? 12.304 -2.707 -13.656 1.00 87.81 113 ARG A C 1
ATOM 913 O O . ARG A 1 113 ? 11.430 -3.004 -12.850 1.00 87.81 113 ARG A O 1
ATOM 920 N N . GLU A 1 114 ? 13.601 -2.894 -13.438 1.00 86.69 114 GLU A N 1
ATOM 921 C CA . GLU A 1 114 ? 14.133 -3.501 -12.211 1.00 86.69 114 GLU A CA 1
ATOM 922 C C . GLU A 1 114 ? 13.791 -2.666 -10.975 1.00 86.69 114 GLU A C 1
ATOM 924 O O . GLU A 1 114 ? 13.215 -3.184 -10.021 1.00 86.69 114 GLU A O 1
ATOM 929 N N . VAL A 1 115 ? 14.030 -1.353 -11.028 1.00 82.38 115 VAL A N 1
ATOM 930 C CA . VAL A 1 115 ? 13.686 -0.435 -9.931 1.00 82.38 115 VAL A CA 1
ATOM 931 C C . VAL A 1 115 ? 12.182 -0.447 -9.652 1.00 82.38 115 VAL A C 1
ATOM 933 O O . VAL A 1 115 ? 11.771 -0.509 -8.497 1.00 82.38 115 VAL A O 1
ATOM 936 N N . THR A 1 116 ? 11.342 -0.451 -10.692 1.00 79.38 116 THR A N 1
ATOM 937 C CA . THR A 1 116 ? 9.879 -0.527 -10.524 1.00 79.38 116 THR A CA 1
ATOM 938 C C . THR A 1 116 ? 9.450 -1.850 -9.885 1.00 79.38 116 THR A C 1
ATOM 940 O O . THR A 1 116 ? 8.573 -1.853 -9.026 1.00 79.38 116 THR A O 1
ATOM 943 N N . ALA A 1 117 ? 10.068 -2.969 -10.270 1.00 78.25 117 ALA A N 1
ATOM 944 C CA . ALA A 1 117 ? 9.771 -4.277 -9.695 1.00 78.25 117 ALA A CA 1
ATOM 945 C C . ALA A 1 117 ? 10.148 -4.348 -8.207 1.00 78.25 117 ALA A C 1
ATOM 947 O O . ALA A 1 117 ? 9.363 -4.849 -7.408 1.00 78.25 117 ALA A O 1
ATOM 948 N N . VAL A 1 118 ? 11.308 -3.801 -7.827 1.00 76.50 118 VAL A N 1
ATOM 949 C CA . VAL A 1 118 ? 11.750 -3.746 -6.424 1.00 76.50 118 VAL A CA 1
ATOM 950 C C . VAL A 1 118 ? 10.818 -2.870 -5.590 1.00 76.50 118 VAL A C 1
ATOM 952 O O . VAL A 1 118 ? 10.357 -3.313 -4.540 1.00 76.50 118 VAL A O 1
ATOM 955 N N . VAL A 1 119 ? 10.484 -1.669 -6.078 1.00 72.44 119 VAL A N 1
ATOM 956 C CA . VAL A 1 119 ? 9.577 -0.740 -5.384 1.00 72.44 119 VAL A CA 1
ATOM 957 C C . VAL A 1 119 ? 8.191 -1.357 -5.198 1.00 72.44 119 VAL A C 1
ATOM 959 O O . VAL A 1 119 ? 7.684 -1.346 -4.088 1.00 72.44 119 VAL A O 1
ATOM 962 N N . ASN A 1 120 ? 7.608 -1.969 -6.232 1.00 68.00 120 ASN A N 1
ATOM 963 C CA . ASN A 1 120 ? 6.291 -2.614 -6.131 1.00 68.00 120 ASN A CA 1
ATOM 964 C C . ASN A 1 120 ? 6.280 -3.884 -5.262 1.00 68.00 120 ASN A C 1
ATOM 966 O O . ASN A 1 120 ? 5.210 -4.385 -4.934 1.00 68.00 120 ASN A O 1
ATOM 970 N N . HIS A 1 121 ? 7.444 -4.470 -4.971 1.00 64.69 121 HIS A N 1
ATOM 971 C CA . HIS A 1 121 ? 7.547 -5.648 -4.109 1.00 64.69 121 HIS A CA 1
ATOM 972 C C . HIS A 1 121 ? 7.727 -5.277 -2.628 1.00 64.69 121 HIS A C 1
ATOM 974 O O . HIS A 1 121 ? 7.417 -6.090 -1.763 1.00 64.69 121 HIS A O 1
ATOM 980 N N . HIS A 1 122 ? 8.246 -4.078 -2.344 1.00 54.00 122 HIS A N 1
ATOM 981 C CA . HIS A 1 122 ? 8.596 -3.616 -0.993 1.00 54.00 122 HIS A CA 1
ATOM 982 C C . HIS A 1 122 ? 7.676 -2.499 -0.464 1.00 54.00 122 HIS A C 1
ATOM 984 O O . HIS A 1 122 ? 7.783 -2.148 0.711 1.00 54.00 122 HIS A O 1
ATOM 990 N N . CYS A 1 123 ? 6.799 -1.955 -1.311 1.00 47.62 123 CYS A N 1
ATOM 991 C CA . CYS A 1 123 ? 5.748 -0.987 -0.991 1.00 47.62 123 CYS A CA 1
ATOM 992 C C . CYS A 1 123 ? 4.383 -1.584 -1.354 1.00 47.62 123 CYS A C 1
ATOM 994 O O . CYS A 1 123 ? 3.414 -1.328 -0.609 1.00 47.62 123 CYS A O 1
#

pLDDT: mean 81.18, std 12.27, range [46.94, 96.44]

Organism: NCBI:txid1576874

Foldseek 3Di:
DPPDDDDPDDDDDDDDPVRVVVLVVVCVVVVHDSVVSVVVVVVVVVVVDPPCPVVPPDPDPPVVVVVLVVVVVVLVVVVVVLVVQCVVLVVVPDPVSNVVSVVVNVVSVVVVVVSVVVVVVVD

Radius of gyration: 28.4 Å; chains: 1; bounding box: 56×34×69 Å

Secondary structure (DSSP, 8-state):
----S---S-------HHHHHHHHHHHHHHT--HHHHHHHHHHHHHTTSPTTTTTS-----HHHHHHHHHHHHHHHHHHHHHHHHHHHHHHS--HHHHHHHHHHHHHHHHHHHHHHHHHHHH-

InterPro domains:
  IPR008687 Bacterial mobilisation [PF05713] (74-106)